Protein AF-A0A7X7PI53-F1 (afdb_monomer)

Radius of gyration: 15.51 Å; Cα contacts (8 Å, |Δi|>4):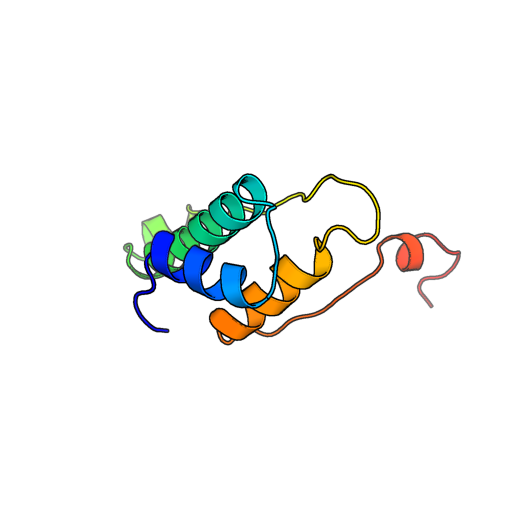 50; chains: 1; bounding box: 40×22×41 Å

pLDDT: mean 91.02, std 10.64, range [46.88, 97.88]

Structure (mmCIF, N/CA/C/O backbone):
data_AF-A0A7X7PI53-F1
#
_entry.id   AF-A0A7X7PI53-F1
#
loop_
_atom_site.group_PDB
_atom_site.id
_atom_site.type_symbol
_atom_site.label_atom_id
_atom_site.label_alt_id
_atom_site.label_comp_id
_atom_site.label_asym_id
_atom_site.label_entity_id
_atom_site.label_seq_id
_atom_site.pdbx_PDB_ins_code
_atom_site.Cartn_x
_atom_site.Cartn_y
_atom_site.Cartn_z
_atom_site.occupancy
_atom_site.B_iso_or_equiv
_atom_site.auth_seq_id
_atom_site.auth_comp_id
_atom_site.auth_asym_id
_atom_site.auth_atom_id
_atom_site.pdbx_PDB_model_num
ATOM 1 N N . MET A 1 1 ? -4.609 -11.110 -12.894 1.00 51.81 1 MET A N 1
ATOM 2 C CA . MET A 1 1 ? -4.568 -9.824 -12.169 1.00 51.81 1 MET A CA 1
ATOM 3 C C . MET A 1 1 ? -5.706 -9.013 -12.751 1.00 51.81 1 MET A C 1
ATOM 5 O O . MET A 1 1 ? -5.569 -8.533 -13.873 1.00 51.81 1 MET A O 1
ATOM 9 N N . ASP A 1 2 ? -6.857 -9.031 -12.081 1.00 58.16 2 ASP A N 1
ATOM 10 C CA . ASP A 1 2 ? -8.079 -8.403 -12.590 1.00 58.16 2 ASP A CA 1
ATOM 11 C C . ASP A 1 2 ? -7.809 -6.937 -12.933 1.00 58.16 2 ASP A C 1
ATOM 13 O O . ASP A 1 2 ? -6.972 -6.291 -12.297 1.00 58.16 2 ASP A O 1
ATOM 17 N N . GLU A 1 3 ? -8.468 -6.424 -13.973 1.00 75.25 3 GLU A N 1
ATOM 18 C CA . GLU A 1 3 ? -8.268 -5.080 -14.528 1.00 75.25 3 GLU A CA 1
ATOM 19 C C . GLU A 1 3 ? -8.786 -3.968 -13.603 1.00 75.25 3 GLU A C 1
ATOM 21 O O . GLU A 1 3 ? -9.384 -2.995 -14.064 1.00 75.25 3 GLU A O 1
ATOM 26 N N . LEU A 1 4 ? -8.538 -4.084 -12.297 1.00 88.44 4 LEU A N 1
ATOM 27 C CA . LEU A 1 4 ? -9.007 -3.169 -11.275 1.00 88.44 4 LEU A CA 1
ATOM 28 C C . LEU A 1 4 ? -8.641 -1.737 -11.658 1.00 88.44 4 LEU A C 1
ATOM 30 O O . LEU A 1 4 ? -7.476 -1.378 -11.891 1.00 88.44 4 LEU A O 1
ATOM 34 N N . THR A 1 5 ? -9.671 -0.910 -11.771 1.00 94.25 5 THR A N 1
ATOM 35 C CA . THR A 1 5 ? -9.512 0.526 -11.955 1.00 94.25 5 THR A CA 1
ATOM 36 C C . THR A 1 5 ? -9.056 1.151 -10.636 1.00 94.25 5 THR A C 1
ATOM 38 O O . THR A 1 5 ? -9.297 0.590 -9.563 1.00 94.25 5 THR A O 1
ATOM 41 N N . PRO A 1 6 ? -8.432 2.342 -10.661 1.00 96.38 6 PRO A N 1
ATOM 42 C CA . PRO A 1 6 ? -8.068 3.033 -9.427 1.00 96.38 6 PRO A CA 1
ATOM 43 C C . PRO A 1 6 ? -9.243 3.206 -8.453 1.00 96.38 6 PRO A C 1
ATOM 45 O O . PRO A 1 6 ? -9.057 3.088 -7.248 1.00 96.38 6 PRO A O 1
ATOM 48 N N . GLN A 1 7 ? -10.458 3.424 -8.965 1.00 96.94 7 GLN A N 1
ATOM 49 C CA . GLN A 1 7 ? -11.670 3.543 -8.149 1.00 96.94 7 GLN A CA 1
ATOM 50 C C . GLN A 1 7 ? -12.034 2.225 -7.459 1.00 96.94 7 GLN A C 1
ATOM 52 O O . GLN A 1 7 ? -12.354 2.232 -6.275 1.00 96.94 7 GLN A O 1
ATOM 57 N N . GLN A 1 8 ? -11.934 1.094 -8.164 1.00 96.50 8 GLN A N 1
ATOM 58 C CA . GLN A 1 8 ? -12.186 -0.224 -7.576 1.00 96.50 8 GLN A CA 1
ATOM 59 C C . GLN A 1 8 ? -11.140 -0.579 -6.514 1.00 96.50 8 GLN A C 1
ATOM 61 O O . GLN A 1 8 ? -11.493 -1.121 -5.473 1.00 96.50 8 GLN A O 1
ATOM 66 N N . ILE A 1 9 ? -9.868 -0.222 -6.733 1.00 96.31 9 ILE A N 1
ATOM 67 C CA . ILE A 1 9 ? -8.811 -0.421 -5.729 1.00 96.31 9 ILE A CA 1
ATOM 68 C C . ILE A 1 9 ? -9.112 0.400 -4.470 1.00 96.31 9 ILE A C 1
ATOM 70 O O . ILE A 1 9 ? -9.004 -0.125 -3.366 1.00 96.31 9 ILE A O 1
ATOM 74 N N . VAL A 1 10 ? -9.508 1.669 -4.616 1.00 97.88 10 VAL A N 1
ATOM 75 C CA . VAL A 1 10 ? -9.891 2.515 -3.472 1.00 97.88 10 VAL A CA 1
ATOM 76 C C . VAL A 1 10 ? -11.083 1.915 -2.727 1.00 97.88 10 VAL A C 1
ATOM 78 O O . VAL A 1 10 ? -10.981 1.725 -1.519 1.00 97.88 10 VAL A O 1
ATOM 81 N N . ALA A 1 11 ? -12.145 1.525 -3.438 1.00 97.25 11 ALA A N 1
ATOM 82 C CA . ALA A 1 11 ? -13.335 0.920 -2.837 1.00 97.25 11 ALA A CA 1
ATOM 83 C C . ALA A 1 11 ? -13.019 -0.376 -2.073 1.00 97.25 11 ALA A C 1
ATOM 85 O O . ALA A 1 11 ? -13.614 -0.673 -1.039 1.00 97.25 11 ALA A O 1
ATOM 86 N N . GLU A 1 12 ? -12.055 -1.154 -2.557 1.00 96.19 12 GLU A N 1
ATOM 87 C CA . GLU A 1 12 ? -11.614 -2.363 -1.874 1.00 96.19 12 GLU A CA 1
ATOM 88 C C . GLU A 1 12 ? -10.775 -2.057 -0.624 1.00 96.19 12 GLU A C 1
ATOM 90 O O . GLU A 1 12 ? -10.904 -2.730 0.399 1.00 96.19 12 GLU A O 1
ATOM 95 N N . LEU A 1 13 ? -9.954 -1.003 -0.663 1.00 97.12 13 LEU A N 1
ATOM 96 C CA . LEU A 1 13 ? -9.233 -0.509 0.512 1.00 97.12 13 LEU A CA 1
ATOM 97 C C . LEU A 1 13 ? -10.182 0.106 1.556 1.00 97.12 13 LEU A C 1
ATOM 99 O O . LEU A 1 13 ? -9.918 -0.024 2.753 1.00 97.12 13 LEU A O 1
ATOM 103 N N . ASP A 1 14 ? -11.287 0.726 1.133 1.00 97.81 14 ASP A N 1
ATOM 104 C CA . ASP A 1 14 ? -12.303 1.323 2.015 1.00 97.81 14 ASP A CA 1
ATOM 105 C C . ASP A 1 14 ? -12.950 0.300 2.956 1.00 97.81 14 ASP A C 1
ATOM 107 O O . ASP A 1 14 ? -13.311 0.641 4.080 1.00 97.81 14 ASP A O 1
ATOM 111 N N . LYS A 1 15 ? -13.019 -0.976 2.557 1.00 97.31 15 LYS A N 1
ATOM 112 C CA . LYS A 1 15 ? -13.544 -2.063 3.403 1.00 97.31 15 LYS A CA 1
ATOM 113 C C . LYS A 1 15 ? -12.711 -2.316 4.665 1.00 97.31 15 LYS A C 1
ATOM 115 O O . LYS A 1 15 ? -13.197 -2.952 5.596 1.00 97.31 15 LYS A O 1
ATOM 120 N N . TYR A 1 16 ? -11.453 -1.871 4.687 1.00 96.44 16 TYR A N 1
ATOM 121 C CA . TYR A 1 16 ? -10.499 -2.180 5.758 1.00 96.44 16 TYR A CA 1
ATOM 122 C C . TYR A 1 16 ? -9.857 -0.946 6.393 1.00 96.44 16 TYR A C 1
ATOM 124 O O . TYR A 1 16 ? -9.395 -1.017 7.529 1.00 96.44 16 TYR A O 1
ATOM 132 N N . ILE A 1 17 ? -9.776 0.165 5.663 1.00 97.06 17 ILE A N 1
ATOM 133 C CA . ILE A 1 17 ? -9.109 1.391 6.098 1.00 97.06 17 ILE A CA 1
ATOM 134 C C . ILE A 1 17 ? -10.142 2.510 6.070 1.00 97.06 17 ILE A C 1
ATOM 136 O O . ILE A 1 17 ? -10.713 2.795 5.024 1.00 97.06 17 ILE A O 1
ATOM 140 N N . VAL A 1 18 ? -10.361 3.180 7.198 1.00 97.31 18 VAL A N 1
ATOM 141 C CA . VAL A 1 18 ? -11.286 4.320 7.289 1.00 97.31 18 VAL A CA 1
ATOM 142 C C . VAL A 1 18 ? -10.531 5.621 6.990 1.00 97.31 18 VAL A C 1
ATOM 144 O O . VAL A 1 18 ? -9.444 5.845 7.524 1.00 97.31 18 VAL A O 1
ATOM 147 N N . GLY A 1 19 ? -11.090 6.479 6.129 1.00 96.88 19 GLY A N 1
ATOM 148 C CA . GLY A 1 19 ? -10.460 7.739 5.701 1.00 96.88 19 GLY A CA 1
ATOM 149 C C . GLY A 1 19 ? -9.180 7.531 4.879 1.00 96.88 19 GLY A C 1
ATOM 150 O O . GLY A 1 19 ? -9.059 6.549 4.154 1.00 96.88 19 GLY A O 1
ATOM 151 N N . GLN A 1 20 ? -8.192 8.424 5.003 1.00 97.44 20 GLN A N 1
ATOM 152 C CA . GLN A 1 20 ? -6.90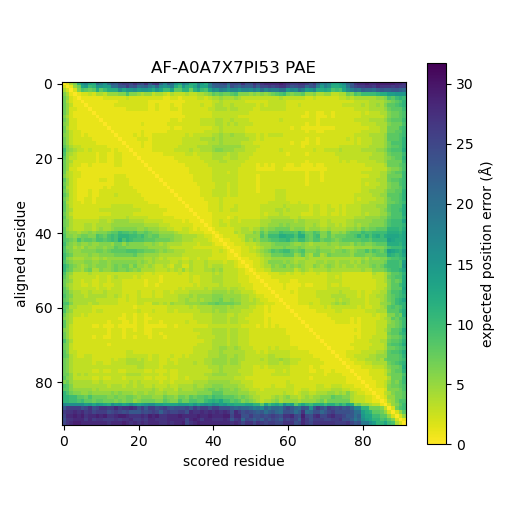9 8.348 4.271 1.00 97.44 20 GLN A CA 1
ATOM 153 C C . GLN A 1 20 ? -7.046 8.381 2.733 1.00 97.44 20 GLN A C 1
ATOM 155 O O . GLN A 1 20 ? -6.253 7.767 2.014 1.00 97.44 20 GLN A O 1
ATOM 160 N N . ASP A 1 21 ? -8.029 9.117 2.212 1.00 97.44 21 ASP A N 1
ATOM 161 C CA . ASP A 1 21 ? -8.411 9.101 0.790 1.00 97.44 21 ASP A CA 1
ATOM 162 C C . ASP A 1 21 ? -7.249 9.441 -0.153 1.00 97.44 21 ASP A C 1
ATOM 164 O O . ASP A 1 21 ? -7.066 8.800 -1.191 1.00 97.44 21 ASP A O 1
ATOM 168 N N . ALA A 1 22 ? -6.407 10.404 0.235 1.00 96.81 22 ALA A N 1
ATOM 169 C CA . ALA A 1 22 ? -5.218 10.776 -0.525 1.00 96.81 22 ALA A CA 1
ATOM 170 C C . ALA A 1 22 ? -4.219 9.610 -0.640 1.00 96.81 22 ALA A C 1
ATOM 172 O O . ALA A 1 22 ? -3.719 9.327 -1.730 1.00 96.81 22 ALA A O 1
ATOM 173 N N . ALA A 1 23 ? -3.972 8.892 0.461 1.00 97.50 23 ALA A N 1
ATOM 174 C CA . ALA A 1 23 ? -3.067 7.747 0.475 1.00 97.50 23 ALA A CA 1
ATOM 175 C C . ALA A 1 23 ? -3.631 6.581 -0.348 1.00 97.50 23 ALA A C 1
ATOM 177 O O . ALA A 1 23 ? -2.907 6.008 -1.163 1.00 97.50 23 ALA A O 1
ATOM 178 N N . LYS A 1 24 ? -4.929 6.273 -0.205 1.00 97.81 24 LYS A N 1
ATOM 179 C CA . LYS A 1 24 ? -5.615 5.240 -1.001 1.00 97.81 24 LYS A CA 1
ATOM 180 C C . LYS A 1 24 ? -5.551 5.538 -2.498 1.00 97.81 24 LYS A C 1
ATOM 182 O O . LYS A 1 24 ? -5.212 4.662 -3.290 1.00 97.81 24 LYS A O 1
ATOM 187 N N . ARG A 1 25 ? -5.817 6.787 -2.894 1.00 97.12 25 ARG A N 1
ATOM 188 C CA . ARG A 1 25 ? -5.727 7.218 -4.294 1.00 97.12 25 ARG A CA 1
ATOM 189 C C . ARG A 1 25 ? -4.299 7.091 -4.829 1.00 97.12 25 ARG A C 1
ATOM 191 O O . ARG A 1 25 ? -4.118 6.575 -5.931 1.00 97.12 25 ARG A O 1
ATOM 198 N N . ALA A 1 26 ? -3.296 7.512 -4.058 1.00 96.62 26 ALA A N 1
ATOM 199 C CA . ALA A 1 26 ? -1.894 7.422 -4.461 1.00 96.62 26 ALA A CA 1
ATOM 200 C C . ALA A 1 26 ? -1.462 5.968 -4.720 1.00 96.62 26 ALA A C 1
ATOM 202 O O . ALA A 1 26 ? -0.902 5.668 -5.778 1.00 96.62 26 ALA A O 1
ATOM 203 N N . VAL A 1 27 ? -1.786 5.044 -3.806 1.00 96.00 27 VAL A N 1
ATOM 204 C CA . VAL A 1 27 ? -1.431 3.625 -3.978 1.00 96.00 27 VAL A CA 1
ATOM 205 C C . VAL A 1 27 ? -2.200 2.956 -5.117 1.00 96.00 27 VAL A C 1
ATOM 207 O O . VAL A 1 27 ? -1.632 2.138 -5.840 1.00 96.00 27 VAL A O 1
ATOM 210 N N . ALA A 1 28 ? -3.462 3.335 -5.331 1.00 95.94 28 ALA A N 1
ATOM 211 C CA . ALA A 1 28 ? -4.276 2.818 -6.425 1.00 95.94 28 ALA A CA 1
ATOM 212 C C . ALA A 1 28 ? -3.713 3.217 -7.798 1.00 95.94 28 ALA A C 1
ATOM 214 O O . ALA A 1 28 ? -3.643 2.389 -8.708 1.00 95.94 28 ALA A O 1
ATOM 215 N N . ILE A 1 29 ? -3.256 4.466 -7.940 1.00 95.25 29 ILE A N 1
ATOM 216 C CA . ILE A 1 29 ? -2.602 4.946 -9.164 1.00 95.25 29 ILE A CA 1
ATOM 217 C C . ILE A 1 29 ? -1.284 4.207 -9.394 1.00 95.25 29 ILE A C 1
ATOM 219 O O . ILE A 1 29 ? -1.043 3.737 -10.505 1.00 95.25 29 ILE A O 1
ATOM 223 N N . ALA A 1 30 ? -0.447 4.054 -8.365 1.00 94.19 30 ALA A N 1
ATOM 224 C CA . ALA A 1 30 ? 0.822 3.342 -8.499 1.00 94.19 30 ALA A CA 1
ATOM 225 C C . ALA A 1 30 ?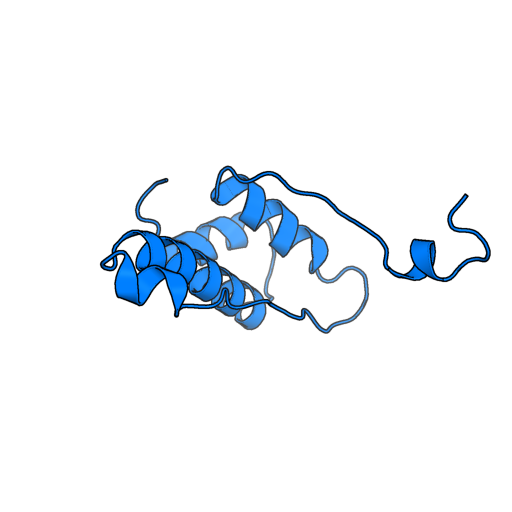 0.621 1.883 -8.942 1.00 94.19 30 ALA A C 1
ATOM 227 O O . ALA A 1 30 ? 1.301 1.413 -9.858 1.00 94.19 30 ALA A O 1
ATOM 228 N N . LEU A 1 31 ? -0.362 1.185 -8.361 1.00 92.94 31 LEU A N 1
ATOM 229 C CA . LEU A 1 31 ? -0.696 -0.180 -8.763 1.00 92.94 31 LEU A CA 1
ATOM 230 C C . LEU A 1 31 ? -1.215 -0.233 -10.209 1.00 92.94 31 LEU A C 1
ATOM 232 O O . LEU A 1 31 ? -0.778 -1.082 -10.988 1.00 92.94 31 LEU A O 1
ATOM 236 N N . ARG A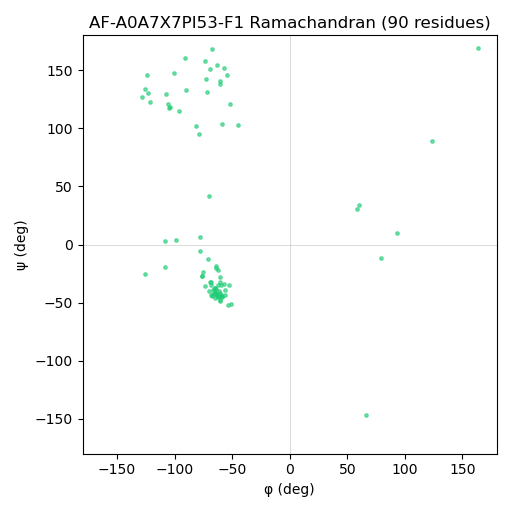 1 32 ? -2.081 0.709 -10.610 1.00 92.94 32 ARG A N 1
ATOM 237 C CA . ARG A 1 32 ? -2.568 0.788 -11.995 1.00 92.94 32 ARG A CA 1
ATOM 238 C C . ARG A 1 32 ? -1.447 1.096 -12.986 1.00 92.94 32 ARG A C 1
ATOM 240 O O . ARG A 1 32 ? -1.437 0.531 -14.076 1.00 92.94 32 ARG A O 1
ATOM 247 N N . ASN A 1 33 ? -0.495 1.948 -12.622 1.00 92.44 33 ASN A N 1
ATOM 248 C CA . ASN A 1 33 ? 0.661 2.250 -13.464 1.00 92.44 33 ASN A CA 1
ATOM 249 C C . ASN A 1 33 ? 1.546 1.016 -13.662 1.00 92.44 33 ASN A C 1
ATOM 251 O O . ASN A 1 33 ? 2.003 0.781 -14.777 1.00 92.44 33 ASN A O 1
ATOM 255 N N . ARG A 1 34 ? 1.707 0.170 -12.636 1.00 90.81 34 ARG A N 1
ATOM 256 C CA . ARG A 1 34 ? 2.414 -1.111 -12.778 1.00 90.81 34 ARG A CA 1
ATOM 257 C C . ARG A 1 34 ? 1.736 -2.035 -13.793 1.00 90.81 34 ARG A C 1
ATOM 259 O O . ARG A 1 34 ? 2.417 -2.638 -14.613 1.00 90.81 34 ARG A O 1
ATOM 266 N N . TRP A 1 35 ? 0.407 -2.106 -13.772 1.00 90.25 35 TRP A N 1
ATOM 267 C CA . TRP A 1 35 ? -0.365 -2.871 -14.757 1.00 90.25 35 TRP A CA 1
ATOM 268 C C . TRP A 1 35 ? -0.259 -2.280 -16.171 1.00 90.25 35 TRP A C 1
ATOM 270 O O . TRP A 1 35 ? -0.121 -3.021 -17.140 1.00 90.25 35 TRP A O 1
ATOM 280 N N . ARG A 1 36 ? -0.268 -0.945 -16.302 1.00 91.69 36 ARG A N 1
ATOM 281 C CA . ARG A 1 36 ? -0.077 -0.262 -17.595 1.00 91.69 36 ARG A CA 1
ATOM 282 C C . ARG A 1 36 ? 1.310 -0.529 -18.171 1.00 91.69 36 ARG A C 1
ATOM 284 O O . ARG A 1 36 ? 1.415 -0.823 -19.353 1.00 91.69 36 ARG A O 1
ATOM 291 N N . ARG A 1 37 ? 2.350 -0.509 -17.333 1.00 91.75 37 ARG A N 1
ATOM 292 C CA . ARG A 1 37 ? 3.727 -0.831 -17.731 1.00 91.75 37 ARG A CA 1
ATOM 293 C C . ARG A 1 37 ? 3.848 -2.237 -18.337 1.00 91.75 37 ARG A C 1
ATOM 295 O O . ARG A 1 37 ? 4.620 -2.442 -19.259 1.00 91.75 37 ARG A O 1
ATOM 302 N N . GLN A 1 38 ? 3.071 -3.210 -17.869 1.00 88.81 38 GLN A N 1
ATOM 303 C CA . GLN A 1 38 ? 3.080 -4.563 -18.446 1.00 88.81 38 GLN A CA 1
ATOM 304 C C . GLN A 1 38 ? 2.438 -4.644 -19.841 1.00 88.81 38 GLN A C 1
ATOM 306 O O . GLN A 1 38 ? 2.569 -5.666 -20.501 1.00 88.81 38 GLN A O 1
ATOM 311 N N . ARG A 1 39 ? 1.730 -3.594 -20.275 1.00 91.12 39 ARG A N 1
ATOM 312 C CA . ARG A 1 39 ? 1.001 -3.524 -21.551 1.00 91.12 39 ARG A CA 1
ATOM 313 C C . ARG A 1 39 ? 1.646 -2.599 -22.588 1.00 91.12 39 ARG A C 1
ATOM 315 O O . ARG A 1 39 ? 1.056 -2.403 -23.642 1.00 91.12 39 ARG A O 1
ATOM 322 N N . VAL A 1 40 ? 2.798 -2.003 -22.288 1.00 93.12 40 VAL A N 1
ATOM 323 C CA . VAL A 1 40 ? 3.583 -1.272 -23.294 1.00 93.12 40 VAL A CA 1
ATOM 324 C C . VAL A 1 40 ? 4.592 -2.204 -23.958 1.00 93.12 40 VAL A C 1
ATOM 326 O O . VAL A 1 40 ? 4.920 -3.252 -23.386 1.00 93.12 40 VAL A O 1
ATOM 329 N N . ASP A 1 41 ? 5.081 -1.803 -25.130 1.00 94.00 41 ASP A N 1
ATOM 330 C CA . ASP A 1 41 ? 6.151 -2.493 -25.854 1.00 94.00 41 ASP A CA 1
ATOM 331 C C . ASP A 1 41 ? 7.422 -2.612 -25.005 1.00 94.00 41 ASP A C 1
ATOM 333 O O . ASP A 1 41 ? 7.668 -1.802 -24.106 1.00 94.00 41 ASP A O 1
ATOM 337 N N . ASP A 1 42 ? 8.215 -3.648 -25.274 1.00 90.50 42 ASP A N 1
ATOM 338 C CA . ASP A 1 42 ? 9.343 -4.037 -24.423 1.00 90.50 42 ASP A CA 1
ATOM 339 C C . ASP A 1 42 ? 10.410 -2.933 -24.315 1.00 90.50 42 ASP A C 1
ATOM 341 O O . ASP A 1 42 ? 10.864 -2.655 -23.207 1.00 90.50 42 ASP A O 1
ATOM 345 N N . GLU A 1 43 ? 10.720 -2.230 -25.412 1.00 92.12 43 GLU A N 1
ATOM 346 C CA . GLU A 1 43 ? 11.679 -1.110 -25.412 1.00 92.12 43 GLU A CA 1
ATOM 347 C C . GLU A 1 43 ? 11.259 0.003 -24.441 1.00 92.12 43 GLU A C 1
ATOM 349 O O . GLU A 1 43 ? 12.055 0.473 -23.631 1.00 92.12 43 GLU A O 1
ATOM 354 N N . LEU A 1 44 ? 9.975 0.372 -24.446 1.00 91.19 44 LEU A N 1
ATOM 355 C CA . LEU A 1 44 ? 9.449 1.406 -23.555 1.00 91.19 44 LEU A CA 1
ATOM 356 C C . LEU A 1 44 ? 9.267 0.890 -22.119 1.00 91.19 44 LEU A C 1
ATOM 358 O O . LEU A 1 44 ? 9.304 1.658 -21.156 1.00 91.19 44 LEU A O 1
ATOM 362 N N . ARG A 1 45 ? 9.047 -0.418 -21.936 1.00 91.50 45 ARG A N 1
ATOM 363 C CA . ARG A 1 45 ? 8.811 -1.020 -20.617 1.00 91.50 45 ARG A CA 1
ATOM 364 C C . ARG A 1 45 ? 10.011 -0.862 -19.688 1.00 91.50 45 ARG A C 1
ATOM 366 O O . ARG A 1 45 ? 9.803 -0.709 -18.475 1.00 91.50 45 ARG A O 1
ATOM 373 N N . ASP A 1 46 ? 11.220 -0.921 -20.227 1.00 88.31 46 ASP A N 1
ATOM 374 C CA . ASP A 1 46 ? 12.459 -0.828 -19.453 1.00 88.31 46 ASP A CA 1
ATOM 375 C C . ASP A 1 46 ? 12.771 0.607 -19.017 1.00 88.31 46 ASP A C 1
ATOM 377 O O . ASP A 1 46 ? 13.313 0.813 -17.930 1.00 88.31 46 ASP A O 1
ATOM 381 N N . GLU A 1 47 ? 12.306 1.603 -19.772 1.00 90.12 47 GLU A N 1
ATOM 382 C CA . GLU A 1 47 ? 12.436 3.021 -19.418 1.00 90.12 47 GLU A CA 1
ATOM 383 C C . GLU A 1 47 ? 11.464 3.461 -18.304 1.00 90.12 47 GLU A C 1
ATOM 385 O O . GLU A 1 47 ? 11.721 4.422 -17.573 1.00 90.12 47 GLU A O 1
ATOM 390 N N . ILE A 1 48 ? 10.341 2.755 -18.121 1.00 90.38 48 ILE A N 1
ATOM 391 C CA . ILE A 1 48 ? 9.328 3.111 -17.116 1.00 90.38 48 ILE A CA 1
ATOM 392 C C . ILE A 1 48 ? 9.729 2.595 -15.726 1.00 90.38 48 ILE A C 1
ATOM 394 O O . ILE A 1 48 ? 9.503 1.437 -15.355 1.00 90.38 48 ILE A O 1
ATOM 398 N N . VAL A 1 49 ? 10.237 3.498 -14.891 1.00 89.81 49 VAL A N 1
ATOM 399 C CA . VAL A 1 49 ? 10.571 3.214 -13.487 1.00 89.81 49 VAL A CA 1
ATOM 400 C C . VAL A 1 49 ? 9.298 3.072 -12.627 1.00 89.81 49 VAL A C 1
ATOM 402 O O . VAL A 1 49 ? 8.320 3.795 -12.832 1.00 89.81 49 VAL A O 1
ATOM 405 N N . PRO A 1 50 ? 9.258 2.151 -11.642 1.00 86.69 50 PRO A N 1
ATOM 406 C CA . PRO A 1 50 ? 8.155 2.074 -10.687 1.00 86.69 50 PRO A CA 1
ATOM 407 C C . PRO A 1 50 ? 7.988 3.353 -9.852 1.00 86.69 50 PRO A C 1
ATOM 409 O O . PRO A 1 50 ? 8.951 3.892 -9.311 1.00 86.69 50 PRO A O 1
ATOM 412 N N . ASN A 1 51 ? 6.737 3.773 -9.649 1.00 89.62 51 ASN A N 1
ATOM 413 C CA . ASN A 1 51 ? 6.408 4.880 -8.751 1.00 89.62 51 ASN A CA 1
ATOM 414 C C . ASN A 1 51 ? 6.426 4.406 -7.292 1.00 89.62 51 ASN A C 1
ATOM 416 O O . ASN A 1 51 ? 5.430 3.882 -6.786 1.00 89.62 51 ASN A O 1
ATOM 420 N N . ASN A 1 52 ? 7.560 4.596 -6.622 1.00 92.62 52 ASN A N 1
ATOM 421 C CA . ASN A 1 52 ? 7.689 4.337 -5.190 1.00 92.62 52 ASN A CA 1
ATOM 422 C C . ASN A 1 52 ? 6.880 5.355 -4.369 1.00 92.62 52 ASN A C 1
ATOM 424 O O . ASN A 1 52 ? 6.684 6.496 -4.785 1.00 92.62 52 ASN A O 1
ATOM 428 N N . ILE A 1 53 ? 6.407 4.938 -3.192 1.00 94.50 53 ILE A N 1
ATOM 429 C CA . ILE A 1 53 ? 5.507 5.736 -2.349 1.00 94.50 53 ILE A CA 1
ATOM 430 C C . ILE A 1 53 ? 6.128 5.932 -0.972 1.00 94.50 53 ILE A C 1
ATOM 432 O O . ILE A 1 53 ? 6.504 4.965 -0.311 1.00 94.50 53 ILE A O 1
ATOM 436 N N . ILE A 1 54 ? 6.154 7.182 -0.514 1.00 96.25 54 ILE A N 1
ATOM 437 C CA . ILE A 1 54 ? 6.497 7.546 0.860 1.00 96.25 54 ILE A CA 1
ATOM 438 C C . ILE A 1 54 ? 5.199 7.918 1.584 1.00 96.25 54 ILE A C 1
ATOM 440 O O . ILE A 1 54 ? 4.517 8.866 1.203 1.00 96.25 54 ILE A O 1
ATOM 444 N N . LEU A 1 55 ? 4.843 7.162 2.625 1.00 95.62 55 LEU A N 1
ATOM 445 C CA . LEU A 1 55 ? 3.671 7.436 3.462 1.00 95.62 55 LEU A CA 1
ATOM 446 C C . LEU A 1 55 ? 4.096 8.216 4.711 1.00 95.62 55 LEU A C 1
ATOM 448 O O . LEU A 1 55 ? 4.791 7.674 5.571 1.00 95.62 55 LEU A O 1
ATOM 452 N N . ILE A 1 56 ? 3.637 9.462 4.838 1.00 96.12 56 ILE A N 1
ATOM 453 C CA . ILE A 1 56 ? 3.958 10.354 5.962 1.00 96.12 56 ILE A CA 1
ATOM 454 C C . ILE A 1 56 ? 2.725 10.506 6.859 1.00 96.12 56 ILE A C 1
ATOM 456 O O . ILE A 1 56 ? 1.631 10.786 6.380 1.00 96.12 56 ILE A O 1
ATOM 460 N N . GLY A 1 57 ? 2.895 10.303 8.166 1.00 96.06 57 GLY A N 1
ATOM 461 C CA . GLY A 1 57 ? 1.831 10.475 9.159 1.00 96.06 57 GLY A CA 1
ATOM 462 C C . GLY A 1 57 ? 2.161 9.813 10.502 1.00 96.06 57 GLY A C 1
ATOM 463 O O . GLY A 1 57 ? 3.111 9.021 10.568 1.00 96.06 57 GLY A O 1
ATOM 464 N N . PRO A 1 58 ? 1.383 10.076 11.568 1.00 97.31 58 PRO A N 1
ATOM 465 C CA . PRO A 1 58 ? 1.644 9.534 12.903 1.00 97.31 58 PRO A CA 1
ATOM 466 C C . PRO A 1 58 ? 1.449 8.011 12.965 1.00 97.31 58 PRO A C 1
ATOM 468 O O . PRO A 1 58 ? 0.971 7.374 12.020 1.00 97.31 58 PRO A O 1
ATOM 471 N N . THR A 1 59 ? 1.890 7.375 14.048 1.00 95.88 59 THR A N 1
ATOM 472 C CA . THR A 1 59 ? 1.686 5.934 14.266 1.00 95.88 59 THR A CA 1
ATOM 473 C C . THR A 1 59 ? 0.190 5.606 14.388 1.00 95.88 59 THR A C 1
ATOM 475 O O . THR A 1 59 ? -0.629 6.469 14.682 1.00 95.88 59 THR A O 1
ATOM 478 N N . GLY A 1 60 ? -0.200 4.369 14.065 1.00 95.19 60 GLY A N 1
ATOM 479 C CA . GLY A 1 60 ? -1.592 3.911 14.201 1.00 95.19 60 GLY A CA 1
ATOM 480 C C . GLY A 1 60 ? -2.580 4.340 13.102 1.00 95.19 60 GLY A C 1
ATOM 481 O O . GLY A 1 60 ? -3.643 3.745 13.005 1.00 95.19 60 GLY A O 1
ATOM 482 N N . VAL A 1 61 ? -2.238 5.272 12.203 1.00 96.88 61 VAL A N 1
ATOM 483 C CA . VAL A 1 61 ? -3.178 5.784 11.169 1.00 96.88 61 VAL A CA 1
ATOM 484 C C . VAL A 1 61 ? -3.398 4.876 9.948 1.00 96.88 61 VAL A C 1
ATOM 486 O O . VAL A 1 61 ? -4.019 5.287 8.973 1.00 96.88 61 VAL A O 1
ATOM 489 N N . GLY A 1 62 ? -2.858 3.655 9.950 1.00 96.50 62 GLY A N 1
ATOM 490 C CA . GLY A 1 62 ? -3.095 2.682 8.873 1.00 96.50 62 GLY A CA 1
ATOM 491 C C . GLY A 1 62 ? -2.071 2.652 7.730 1.00 96.50 62 GLY A C 1
ATOM 492 O O . GLY A 1 62 ? -2.286 1.930 6.762 1.00 96.50 62 GLY A O 1
ATOM 493 N N . LYS A 1 63 ? -0.920 3.340 7.835 1.00 97.75 63 LYS A N 1
ATOM 494 C CA . LYS A 1 63 ? 0.138 3.327 6.792 1.00 97.75 63 LYS A CA 1
ATOM 495 C C . LYS A 1 63 ? 0.553 1.909 6.369 1.00 97.75 63 LYS A C 1
ATOM 497 O O . LYS A 1 63 ? 0.566 1.574 5.189 1.00 97.75 63 LYS A O 1
ATOM 502 N N . THR A 1 64 ? 0.872 1.059 7.345 1.00 96.69 64 THR A N 1
ATOM 503 C CA . THR A 1 64 ? 1.273 -0.334 7.091 1.00 96.69 64 THR A CA 1
ATOM 504 C C . THR A 1 64 ? 0.105 -1.183 6.593 1.00 96.69 64 THR A C 1
ATOM 506 O O . THR A 1 64 ? 0.315 -2.090 5.792 1.00 96.69 64 THR A O 1
ATOM 509 N N . GLU A 1 65 ? -1.121 -0.887 7.032 1.00 97.75 65 GLU A N 1
ATOM 510 C CA . GLU A 1 65 ? -2.311 -1.636 6.620 1.00 97.75 65 GLU A CA 1
ATOM 511 C C . GLU A 1 65 ? -2.657 -1.369 5.152 1.00 97.75 65 GLU A C 1
ATOM 513 O O . GLU A 1 65 ? -2.926 -2.316 4.420 1.00 97.75 65 GLU A O 1
ATOM 518 N N . ILE A 1 66 ? -2.526 -0.121 4.685 1.00 97.31 66 ILE A N 1
ATOM 519 C CA . ILE A 1 66 ? -2.644 0.233 3.262 1.00 97.31 66 ILE A CA 1
ATOM 520 C C . ILE A 1 66 ? -1.692 -0.624 2.417 1.00 97.31 66 ILE A C 1
ATOM 522 O O . ILE A 1 66 ? -2.131 -1.279 1.474 1.00 97.31 66 ILE A O 1
ATOM 526 N N . ALA A 1 67 ? -0.405 -0.678 2.776 1.00 96.06 67 ALA A N 1
ATOM 527 C CA . ALA A 1 67 ? 0.587 -1.453 2.028 1.00 96.06 67 ALA A CA 1
ATOM 528 C C . ALA A 1 67 ? 0.290 -2.966 2.051 1.00 96.06 67 ALA A C 1
ATOM 530 O O . ALA A 1 67 ? 0.349 -3.634 1.017 1.00 96.06 67 ALA A O 1
ATOM 531 N N . ARG A 1 68 ? -0.093 -3.503 3.217 1.00 96.88 68 ARG A N 1
ATOM 532 C CA . ARG A 1 68 ? -0.445 -4.920 3.389 1.00 96.88 68 ARG A CA 1
ATOM 533 C C . ARG A 1 68 ? -1.674 -5.309 2.563 1.00 96.88 68 ARG A C 1
ATOM 535 O O . ARG A 1 68 ? -1.675 -6.366 1.932 1.00 96.88 68 ARG A O 1
ATOM 542 N N . ARG A 1 69 ? -2.724 -4.480 2.569 1.00 96.31 69 ARG A N 1
ATOM 543 C CA . ARG A 1 69 ? -3.959 -4.720 1.805 1.00 96.31 69 ARG A CA 1
ATOM 544 C C . ARG A 1 69 ? -3.711 -4.609 0.312 1.00 96.31 69 ARG A C 1
ATOM 546 O O . ARG A 1 69 ? -4.124 -5.499 -0.421 1.00 96.31 69 ARG A O 1
ATOM 553 N N . LEU A 1 70 ? -2.960 -3.599 -0.119 1.00 94.25 70 LEU A N 1
ATOM 554 C CA . LEU A 1 70 ? -2.569 -3.440 -1.516 1.00 94.25 70 LEU A CA 1
ATOM 555 C C . LEU A 1 70 ? -1.836 -4.678 -2.051 1.00 94.25 70 LEU A C 1
ATOM 557 O O . LEU A 1 70 ? -2.137 -5.139 -3.148 1.00 94.25 70 LEU A O 1
ATOM 561 N N . ALA A 1 71 ? -0.914 -5.250 -1.271 1.00 94.81 71 ALA A N 1
ATOM 562 C CA . ALA A 1 71 ? -0.195 -6.455 -1.673 1.00 94.81 71 ALA A CA 1
ATOM 563 C C . ALA A 1 71 ? -1.119 -7.674 -1.813 1.00 94.81 71 ALA A C 1
ATOM 565 O O . ALA A 1 71 ? -1.022 -8.396 -2.803 1.00 94.81 71 ALA A O 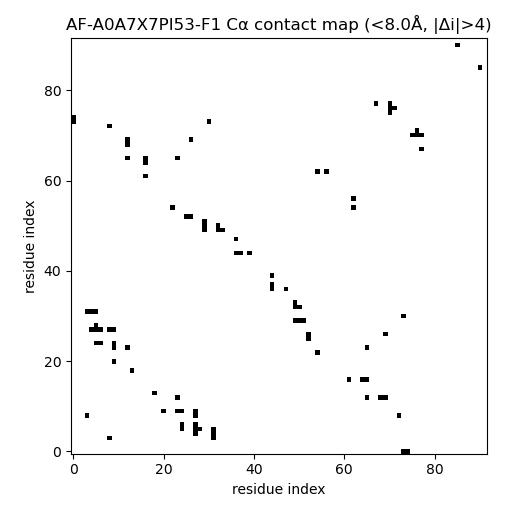1
ATOM 566 N N . ARG A 1 72 ? -2.067 -7.863 -0.880 1.00 93.94 72 ARG A N 1
ATOM 567 C CA . ARG A 1 72 ? -3.096 -8.912 -0.991 1.00 93.94 72 ARG A CA 1
ATOM 568 C C . ARG A 1 72 ? -3.949 -8.740 -2.247 1.00 93.94 72 ARG A C 1
ATOM 570 O O . ARG A 1 72 ? -4.167 -9.714 -2.955 1.00 93.94 72 ARG A O 1
ATOM 577 N N . LEU A 1 73 ? -4.373 -7.512 -2.548 1.00 92.00 73 LEU A N 1
ATOM 578 C CA . LEU A 1 73 ? -5.165 -7.203 -3.744 1.00 92.00 73 LEU A CA 1
ATOM 579 C C . LEU A 1 73 ? -4.408 -7.441 -5.043 1.00 92.00 73 LEU A C 1
ATOM 581 O O . LEU A 1 73 ? -4.975 -7.926 -6.015 1.00 92.00 73 LEU A O 1
ATOM 585 N N . ALA A 1 74 ? -3.115 -7.138 -5.054 1.00 90.31 74 ALA A N 1
ATOM 586 C CA . ALA A 1 74 ? -2.258 -7.394 -6.199 1.00 90.31 74 ALA A CA 1
ATOM 587 C C . ALA A 1 74 ? -1.831 -8.869 -6.323 1.00 90.31 74 ALA A C 1
ATOM 589 O O . ALA A 1 74 ? -1.146 -9.206 -7.288 1.00 90.31 74 ALA A O 1
ATOM 590 N N . GLY A 1 75 ? -2.161 -9.733 -5.352 1.00 91.56 75 GLY A N 1
ATOM 591 C CA . GLY A 1 75 ? -1.613 -11.091 -5.269 1.00 91.56 75 GLY A CA 1
ATOM 592 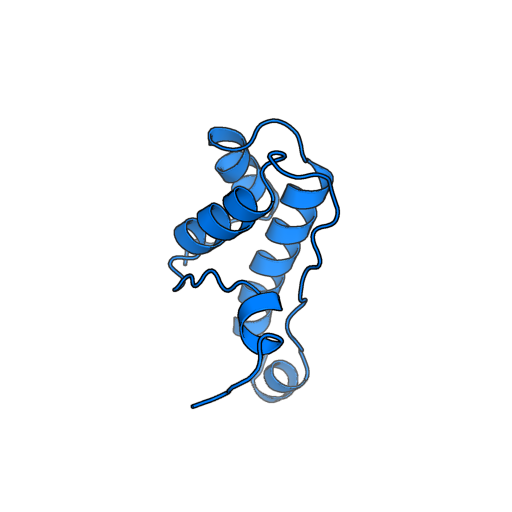C C . GLY A 1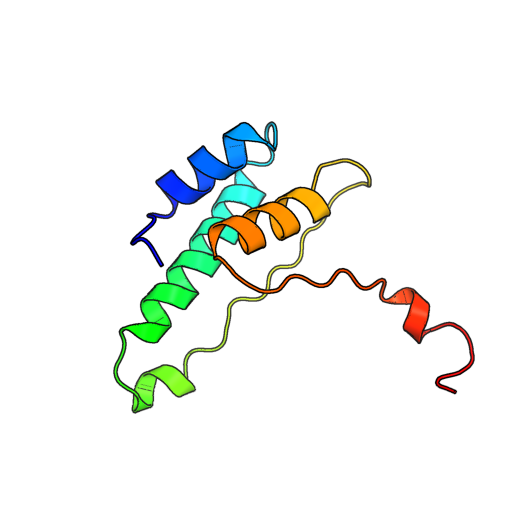 75 ? -0.081 -11.102 -5.184 1.00 91.56 75 GLY A C 1
ATOM 593 O O . GLY A 1 75 ? 0.565 -12.000 -5.715 1.00 91.56 75 GLY A O 1
ATOM 594 N N . ALA A 1 76 ? 0.511 -10.066 -4.586 1.00 92.00 76 ALA A N 1
ATOM 595 C CA . ALA A 1 76 ? 1.950 -9.845 -4.557 1.00 92.00 76 ALA A CA 1
ATOM 596 C C . ALA A 1 76 ? 2.566 -10.276 -3.213 1.00 92.00 76 ALA A C 1
ATOM 598 O O . ALA A 1 76 ? 1.931 -10.111 -2.165 1.00 92.00 76 ALA A O 1
ATOM 599 N N . PRO A 1 77 ? 3.820 -10.768 -3.206 1.00 96.69 77 PRO A N 1
ATOM 600 C CA . PRO A 1 77 ? 4.546 -11.017 -1.966 1.00 96.69 77 PRO A CA 1
ATOM 601 C C . PRO A 1 77 ? 4.720 -9.713 -1.175 1.00 96.69 77 PRO A C 1
ATOM 603 O O . PRO A 1 77 ? 4.969 -8.651 -1.748 1.00 96.69 77 PRO A O 1
ATOM 606 N N . PHE A 1 78 ? 4.593 -9.796 0.151 1.00 96.88 78 PHE A N 1
ATOM 607 C CA . PHE A 1 78 ? 4.683 -8.644 1.047 1.00 96.88 78 PHE A CA 1
ATOM 608 C C . PHE A 1 78 ? 5.676 -8.900 2.174 1.00 96.88 78 PHE A C 1
ATOM 610 O O . PHE A 1 78 ? 5.538 -9.871 2.917 1.00 96.88 78 PHE A O 1
ATOM 617 N N . VAL A 1 79 ? 6.624 -7.980 2.346 1.00 96.94 79 VAL A N 1
ATOM 618 C CA . VAL A 1 79 ? 7.599 -7.997 3.438 1.00 96.94 79 VAL A CA 1
ATOM 619 C C . VAL A 1 79 ? 7.549 -6.670 4.192 1.00 96.94 79 VAL A C 1
ATOM 621 O O . VAL A 1 79 ? 7.512 -5.598 3.591 1.00 96.94 79 VAL A O 1
ATOM 624 N N . LYS A 1 80 ? 7.530 -6.742 5.527 1.00 96.12 80 LYS A N 1
ATOM 625 C CA . LYS A 1 80 ? 7.653 -5.576 6.409 1.00 96.12 80 LYS A CA 1
ATOM 626 C C . LYS A 1 80 ? 9.050 -5.584 7.010 1.00 96.12 80 LYS A C 1
ATOM 628 O O . LYS A 1 80 ? 9.390 -6.523 7.725 1.00 96.12 80 LYS A O 1
ATOM 633 N N . VAL A 1 81 ? 9.808 -4.521 6.778 1.00 95.38 81 VAL A N 1
ATOM 634 C CA . VAL A 1 81 ? 11.136 -4.336 7.364 1.00 95.38 81 VAL A CA 1
ATOM 635 C C . VAL A 1 81 ? 11.173 -3.012 8.120 1.00 95.38 81 VAL A C 1
ATOM 637 O O . VAL A 1 81 ? 10.499 -2.055 7.743 1.00 95.38 81 VAL A O 1
ATOM 640 N N . GLU A 1 82 ? 11.921 -2.975 9.215 1.00 94.06 82 GLU A N 1
ATOM 641 C CA . GLU A 1 82 ? 12.169 -1.768 10.002 1.00 94.06 82 GLU A CA 1
ATOM 642 C C . GLU A 1 82 ? 13.581 -1.281 9.686 1.00 94.06 82 GLU A C 1
ATOM 644 O O . GLU A 1 82 ? 14.543 -2.008 9.915 1.00 94.06 82 GLU A O 1
ATOM 649 N N . ALA A 1 83 ? 13.704 -0.071 9.134 1.00 91.19 83 ALA A N 1
ATOM 650 C CA . ALA A 1 83 ? 14.988 0.466 8.677 1.00 91.19 83 ALA A CA 1
ATOM 651 C C . ALA A 1 83 ? 16.024 0.598 9.809 1.00 91.19 83 ALA A C 1
ATOM 653 O O . ALA A 1 83 ? 17.210 0.391 9.575 1.00 91.19 83 ALA A O 1
ATOM 654 N N . SER A 1 84 ? 15.577 0.868 11.041 1.00 88.44 84 SER A N 1
ATOM 655 C CA . SER A 1 84 ? 16.448 0.969 12.221 1.00 88.44 84 SER A CA 1
ATOM 656 C C . SER A 1 84 ? 17.178 -0.335 12.558 1.00 88.44 84 SER A C 1
ATOM 658 O O . SER A 1 84 ? 18.241 -0.297 13.171 1.00 88.44 84 SER A O 1
ATOM 660 N N . LYS A 1 85 ? 16.669 -1.492 12.110 1.00 83.88 85 LYS A N 1
ATOM 661 C CA . LYS A 1 85 ? 17.361 -2.779 12.287 1.00 83.88 85 LYS A CA 1
ATOM 662 C C . LYS A 1 85 ? 18.695 -2.847 11.547 1.00 83.88 85 LYS A C 1
ATOM 664 O O . LYS A 1 85 ? 19.515 -3.688 11.875 1.00 83.88 85 LYS A O 1
ATOM 669 N N . PHE A 1 86 ? 18.913 -1.974 10.565 1.00 85.06 86 PHE A N 1
ATOM 670 C CA . PHE A 1 86 ? 20.163 -1.898 9.808 1.00 85.06 86 PHE A CA 1
ATOM 671 C C . PHE A 1 86 ? 21.101 -0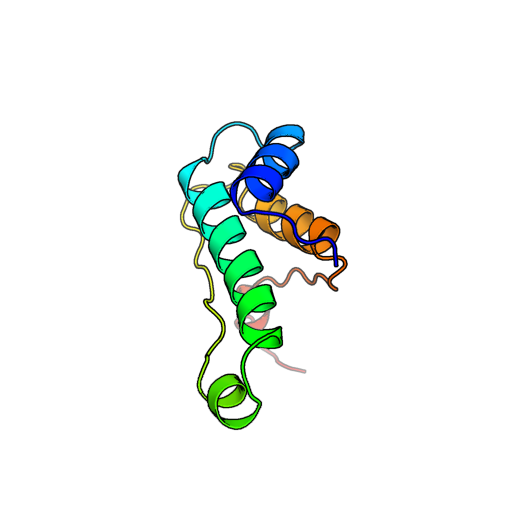.792 10.301 1.00 85.06 86 PHE A C 1
ATOM 673 O O . PHE A 1 86 ? 22.137 -0.556 9.685 1.00 85.06 86 PHE A O 1
ATOM 680 N N . THR A 1 87 ? 20.730 -0.091 11.377 1.00 81.25 87 THR A N 1
ATOM 681 C CA . THR A 1 87 ? 21.560 0.946 12.007 1.00 81.25 87 THR A CA 1
ATOM 682 C C . THR A 1 87 ? 22.138 0.513 13.354 1.00 81.25 87 THR A C 1
ATOM 684 O O . THR A 1 87 ? 23.111 1.113 13.802 1.00 81.25 87 THR A O 1
ATOM 687 N N . GLU A 1 88 ? 21.570 -0.511 14.005 1.00 68.69 88 GLU A N 1
ATOM 688 C CA . GLU A 1 88 ? 22.184 -1.119 15.189 1.00 68.69 88 GLU A CA 1
ATOM 689 C C . GLU A 1 88 ? 23.415 -1.933 14.775 1.00 68.69 88 GLU A C 1
ATOM 691 O O . GLU A 1 88 ? 23.398 -2.687 13.807 1.00 68.69 88 GLU A O 1
ATOM 696 N N . VAL A 1 89 ? 24.509 -1.694 15.493 1.00 59.88 89 VAL A N 1
ATOM 697 C CA . VAL A 1 89 ? 25.866 -2.197 15.269 1.00 59.88 89 VAL A CA 1
ATOM 698 C C . VAL A 1 89 ? 25.877 -3.696 14.933 1.00 59.88 89 VAL A C 1
ATOM 700 O O . VAL A 1 89 ? 25.773 -4.533 15.823 1.00 59.88 89 VAL A O 1
ATOM 703 N N . GLY A 1 90 ? 26.058 -4.024 13.651 1.00 46.88 90 GLY A N 1
ATOM 704 C CA . GLY A 1 90 ? 26.401 -5.372 13.196 1.00 46.88 90 GLY A CA 1
ATOM 705 C C . GLY A 1 90 ? 25.434 -5.963 12.176 1.00 46.88 90 GLY A C 1
ATOM 706 O O . GLY A 1 90 ? 24.547 -6.737 12.520 1.00 46.88 90 GLY A O 1
ATOM 707 N N . TYR A 1 91 ? 25.701 -5.701 10.896 1.00 59.72 91 TYR A N 1
ATOM 708 C CA . TYR A 1 91 ? 25.592 -6.776 9.911 1.00 59.72 91 TYR A CA 1
ATOM 709 C C . TYR A 1 91 ? 26.574 -7.873 10.366 1.00 59.72 91 TYR A C 1
ATOM 711 O O . TYR A 1 91 ? 27.784 -7.674 10.253 1.00 59.72 91 TYR A O 1
ATOM 719 N N . VAL A 1 92 ? 26.068 -8.960 10.955 1.00 54.53 92 VAL A N 1
ATOM 720 C CA . VAL A 1 92 ? 26.819 -10.203 11.212 1.00 54.53 92 VAL A CA 1
ATOM 721 C C . VAL A 1 92 ? 26.273 -11.278 10.291 1.00 54.53 92 VAL A C 1
ATOM 723 O O . VAL A 1 92 ? 25.027 -11.390 10.218 1.00 54.53 92 VAL A O 1
#

Mean predicted aligned error: 5.01 Å

Foldseek 3Di:
DPLQQLVNQLVQVVVPAPDPSVVSSVLSVLLNVVVVLVVDDPVVSVVDDRDDDDDDDDPPRCPVVSQVSSCVVVVHDDDDDDPVVVVPPDPD

Secondary structure (DSSP, 8-state):
-----HHHHHHHHHTT--S-HHHHHHHHHHHHHHHHHTTS-HHHHHH---------S-TTSSHHHHHHHHHHHTT-------GGGGTSS---

Nearest PDB structures (foldseek):
  6pxl-assembly1_C  TM=9.518E-01  e=4.279E-08  Escherichia coli
  6pxl-assembly2_H  TM=9.524E-01  e=4.279E-08  Escherichia coli
  6pxl-assembly1_A  TM=9.829E-01  e=6.519E-08  Escherichia coli
  6pxl-assembly1_F  TM=9.511E-01  e=6.138E-08  Escherichia coli
  1do2-assembly1_B  TM=9.550E-01  e=1.055E-07  Escherichia coli

Solvent-accessible surface area (backbone atoms only — not comparable to full-atom values): 6027 Å² total; per-residue (Å²): 130,79,87,63,45,48,67,55,45,32,58,60,46,52,79,79,42,85,76,62,62,69,59,43,50,53,53,19,47,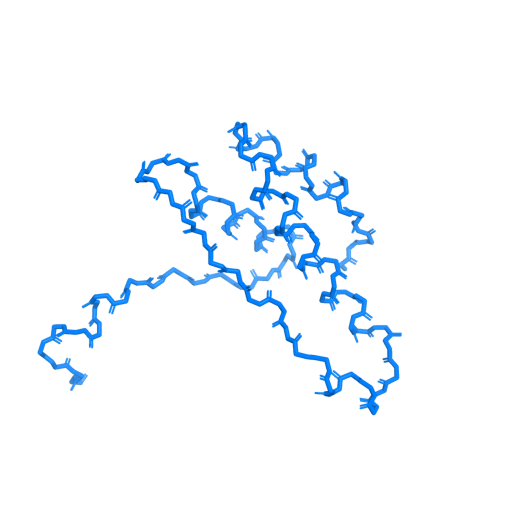40,54,42,50,56,58,50,47,73,72,49,60,70,81,61,36,75,71,58,74,82,74,81,84,87,86,86,78,70,86,91,77,44,71,68,54,54,56,54,51,51,23,61,76,67,74,43,91,78,84,89,83,64,75,66,73,78,68,54,92,67,97,123

Sequence (92 aa):
MDELTPQQIVAELDKYIVGQDAAKRAVAIALRNRWRRQRVDDELRDEIVPNNIILIGPTGVGKTEIARRLARLAGAPFVKVEASKFTEVGYV